Protein AF-A0A967JX53-F1 (afdb_monomer_lite)

Secondary structure (DSSP, 8-state):
-HHHHTT-EEEEEEEEEEEEEEEEETTEEEEEEEEEEEE--HHHHHHHT-

Foldseek 3Di:
DLCVVQVKDQPDKDWPQWDADPDQDVNDRIDTDIDTDIDGDPVSVVVVVD

Radius of gyration: 13.91 Å; chains: 1; bounding box: 28×24×33 Å

pLDDT: mean 70.72, std 9.56, range [52.78, 83.31]

Sequence (50 aa):
GVVREHGGEVTKKEYWGLRNLAYRIKKNRKGHYVLFNIDAPPYAVQELQR

Structure (mmCIF, N/CA/C/O backbone):
data_AF-A0A967JX53-F1
#
_entry.id   AF-A0A967JX53-F1
#
loop_
_atom_site.group_PDB
_atom_site.id
_atom_site.type_symbol
_atom_site.label_atom_id
_atom_site.label_alt_id
_atom_site.label_comp_id
_atom_site.label_asym_id
_atom_site.label_entity_id
_atom_site.label_seq_id
_atom_site.pdbx_PDB_ins_code
_atom_site.Cartn_x
_atom_site.Cartn_y
_atom_site.Cartn_z
_atom_site.occupancy
_atom_site.B_iso_or_equiv
_atom_site.auth_seq_id
_atom_site.auth_comp_id
_atom_site.auth_asym_id
_atom_site.auth_atom_id
_atom_site.pdbx_PDB_model_num
ATOM 1 N N . GLY A 1 1 ? 13.969 -7.534 -4.300 1.00 52.78 1 GLY A N 1
ATOM 2 C CA . GLY A 1 1 ? 12.836 -6.594 -4.141 1.00 52.78 1 GLY A CA 1
ATOM 3 C C . GLY A 1 1 ? 11.932 -6.772 -5.329 1.00 52.78 1 GLY A C 1
ATOM 4 O O . GLY A 1 1 ? 12.244 -6.236 -6.384 1.00 52.78 1 GLY A O 1
ATOM 5 N N . VAL A 1 2 ? 10.865 -7.553 -5.148 1.00 57.97 2 VAL A N 1
ATOM 6 C CA . VAL A 1 2 ? 10.196 -8.328 -6.212 1.00 57.97 2 VAL A CA 1
ATOM 7 C C . VAL A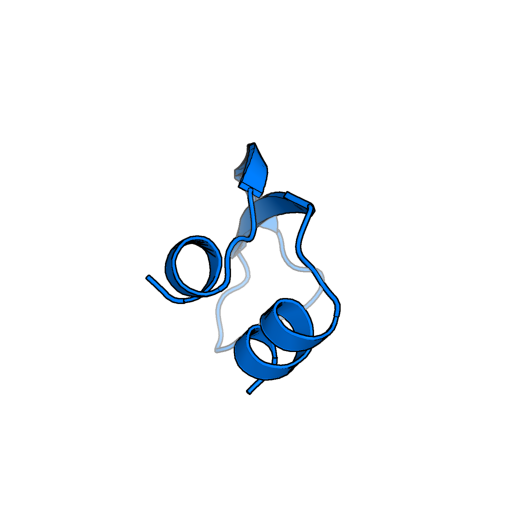 1 2 ? 9.800 -7.487 -7.433 1.00 57.97 2 VAL A C 1
ATOM 9 O O . VAL A 1 2 ? 9.985 -7.912 -8.565 1.00 57.97 2 VAL A O 1
ATOM 12 N N . VAL A 1 3 ? 9.378 -6.236 -7.233 1.00 57.16 3 VAL A N 1
ATOM 13 C CA . VAL A 1 3 ? 8.984 -5.343 -8.338 1.00 57.16 3 VAL A CA 1
ATOM 14 C C . VAL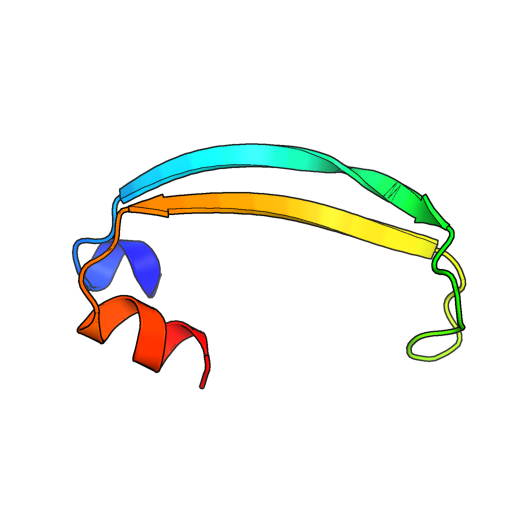 A 1 3 ? 10.165 -4.943 -9.242 1.00 57.16 3 VAL A C 1
ATOM 16 O O . VAL A 1 3 ? 10.015 -4.939 -10.457 1.00 57.16 3 VAL A O 1
ATOM 19 N N . ARG A 1 4 ? 11.359 -4.674 -8.687 1.00 55.50 4 ARG A N 1
ATOM 20 C CA . ARG A 1 4 ? 12.552 -4.303 -9.482 1.00 55.50 4 ARG A CA 1
ATOM 21 C C . ARG A 1 4 ? 13.239 -5.502 -10.132 1.00 55.50 4 ARG A C 1
ATOM 23 O O . ARG A 1 4 ? 13.808 -5.357 -11.206 1.00 55.50 4 ARG A O 1
ATOM 30 N N . GLU A 1 5 ? 13.190 -6.671 -9.495 1.00 58.00 5 GLU A N 1
ATOM 31 C CA . GLU A 1 5 ? 13.786 -7.908 -10.033 1.00 58.00 5 GLU A CA 1
ATOM 32 C C . GLU A 1 5 ? 13.038 -8.434 -11.264 1.00 58.00 5 GLU A C 1
ATOM 34 O O . GLU A 1 5 ? 13.648 -9.061 -12.124 1.00 58.00 5 GLU A O 1
ATOM 39 N N . HIS A 1 6 ? 11.748 -8.113 -11.401 1.00 58.16 6 HIS A N 1
ATOM 40 C CA . HIS A 1 6 ? 10.929 -8.490 -12.556 1.00 58.16 6 HIS A CA 1
ATOM 41 C C . HIS A 1 6 ? 10.736 -7.364 -13.585 1.00 58.16 6 HIS A C 1
ATOM 43 O O . HIS A 1 6 ? 9.799 -7.409 -14.381 1.00 58.16 6 HIS A O 1
ATOM 49 N N . GLY A 1 7 ? 11.617 -6.356 -13.584 1.00 59.06 7 GLY A N 1
ATOM 50 C CA . GLY A 1 7 ? 11.599 -5.279 -14.580 1.00 59.06 7 GLY A CA 1
ATOM 51 C C . GLY A 1 7 ? 10.415 -4.317 -14.450 1.00 59.06 7 GLY A C 1
ATOM 52 O O . GLY A 1 7 ? 10.080 -3.637 -15.414 1.00 59.06 7 GLY A O 1
ATOM 53 N N . GLY A 1 8 ? 9.769 -4.272 -13.282 1.00 59.53 8 GLY A N 1
ATOM 54 C CA . GLY A 1 8 ? 8.734 -3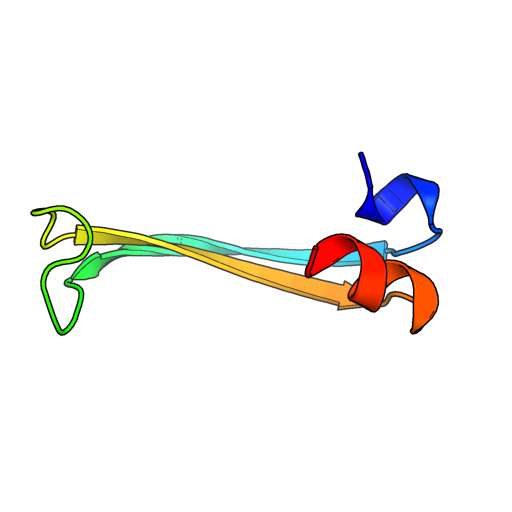.296 -12.969 1.00 59.53 8 GLY A CA 1
ATOM 55 C C . GLY A 1 8 ? 9.342 -1.980 -12.498 1.00 59.53 8 GLY A C 1
ATOM 56 O O . GLY A 1 8 ? 10.150 -1.944 -11.561 1.00 59.53 8 GLY A O 1
ATOM 57 N N . GLU A 1 9 ? 8.935 -0.885 -13.126 1.00 61.78 9 GLU A N 1
ATOM 58 C CA . GLU A 1 9 ? 9.304 0.460 -12.711 1.00 61.78 9 GLU A CA 1
ATOM 59 C C . GLU A 1 9 ? 8.245 1.005 -11.746 1.00 61.78 9 GLU A C 1
ATOM 61 O O . GLU A 1 9 ? 7.040 0.941 -11.986 1.00 61.78 9 GLU A O 1
ATOM 66 N N . VAL A 1 10 ? 8.690 1.522 -10.600 1.00 63.91 10 VAL A N 1
ATOM 67 C CA . VAL A 1 10 ? 7.799 2.218 -9.665 1.00 63.91 10 VAL A CA 1
ATOM 68 C C . VAL A 1 10 ? 7.784 3.683 -10.067 1.00 63.91 10 VAL A C 1
ATOM 70 O O . VAL A 1 10 ? 8.603 4.470 -9.595 1.00 63.91 10 VAL A O 1
ATOM 73 N N . THR A 1 11 ? 6.854 4.028 -10.949 1.00 67.44 11 THR A N 1
ATOM 74 C CA . THR A 1 11 ? 6.739 5.357 -11.554 1.00 67.44 11 THR A CA 1
ATOM 75 C C . THR A 1 11 ? 6.466 6.430 -10.505 1.00 67.44 11 THR A C 1
ATOM 77 O O . THR A 1 11 ? 7.074 7.500 -10.538 1.00 67.44 11 THR A O 1
ATOM 80 N N . LYS A 1 12 ? 5.582 6.163 -9.529 1.00 64.31 12 LYS A N 1
ATOM 81 C CA . LYS A 1 12 ? 5.309 7.092 -8.416 1.00 64.31 12 LYS A CA 1
ATOM 82 C C . LYS A 1 12 ? 4.953 6.360 -7.126 1.00 64.31 12 LYS A C 1
ATOM 84 O O . LYS A 1 12 ? 4.177 5.407 -7.124 1.00 64.31 12 LYS A O 1
ATOM 89 N N . LYS A 1 13 ? 5.480 6.866 -6.009 1.00 71.00 13 LYS A N 1
ATOM 90 C CA . LYS A 1 13 ? 5.098 6.467 -4.651 1.00 71.00 13 LYS A CA 1
ATOM 91 C C . LYS A 1 13 ? 4.511 7.675 -3.938 1.00 71.00 13 LYS A C 1
ATOM 93 O O . LYS A 1 13 ? 5.237 8.616 -3.629 1.00 71.00 13 LYS A O 1
ATOM 98 N N . GLU A 1 14 ? 3.222 7.621 -3.632 1.00 75.56 14 GLU A N 1
ATOM 99 C CA . GLU A 1 14 ? 2.544 8.662 -2.865 1.00 75.56 14 GLU A CA 1
ATOM 100 C C . GLU A 1 14 ? 2.134 8.126 -1.499 1.00 75.56 14 GLU A C 1
ATOM 102 O O . GLU A 1 14 ? 1.396 7.149 -1.362 1.00 75.56 14 GLU A O 1
ATOM 107 N N . TYR A 1 15 ? 2.642 8.776 -0.457 1.00 75.19 15 TYR A N 1
ATOM 108 C CA . TYR A 1 15 ? 2.301 8.449 0.915 1.00 75.19 15 TYR A CA 1
ATOM 109 C C . TYR A 1 15 ? 1.163 9.350 1.382 1.00 75.19 15 TYR A C 1
ATOM 111 O O . TYR A 1 15 ? 1.337 10.555 1.546 1.00 75.19 15 TYR A O 1
ATOM 119 N N . TRP A 1 16 ? -0.006 8.759 1.605 1.00 78.56 16 TRP A N 1
ATOM 120 C CA . TRP A 1 16 ? -1.210 9.487 2.015 1.00 78.56 16 TRP A CA 1
ATOM 121 C C . TRP A 1 16 ? -1.377 9.551 3.535 1.00 78.56 16 TRP A C 1
ATOM 123 O O . TRP A 1 16 ? -2.333 10.140 4.039 1.00 78.56 16 TRP A O 1
ATOM 133 N N . GLY A 1 17 ? -0.441 8.964 4.280 1.00 81.00 17 GLY A N 1
ATOM 134 C CA . GLY A 1 17 ? -0.419 9.066 5.727 1.00 81.00 17 GLY A CA 1
ATOM 135 C C . GLY A 1 17 ? -1.475 8.221 6.422 1.00 81.00 17 GLY A C 1
ATOM 136 O O . GLY A 1 17 ? -1.956 7.204 5.920 1.00 81.00 17 GLY A O 1
ATOM 137 N N . LEU A 1 18 ? -1.775 8.641 7.644 1.00 82.19 18 LEU A N 1
ATOM 138 C CA . LEU A 1 18 ? -2.666 7.956 8.563 1.00 82.19 18 LEU A CA 1
ATOM 139 C C . LEU A 1 18 ? -4.110 8.392 8.289 1.00 82.19 18 LEU A C 1
ATOM 141 O O . LEU A 1 18 ? -4.473 9.537 8.550 1.00 82.19 18 LEU A O 1
ATOM 145 N N . ARG A 1 19 ? -4.950 7.479 7.796 1.00 82.25 19 ARG A N 1
ATOM 146 C CA . ARG A 1 19 ? -6.388 7.723 7.599 1.00 82.25 19 ARG A CA 1
ATOM 147 C C . ARG A 1 19 ? -7.226 6.810 8.487 1.00 82.25 19 ARG A C 1
ATOM 149 O O . ARG A 1 19 ? -6.796 5.722 8.879 1.00 82.25 19 ARG A O 1
ATOM 156 N N . ASN A 1 20 ? -8.431 7.274 8.812 1.00 81.00 20 ASN A N 1
ATOM 157 C CA . ASN A 1 20 ? -9.416 6.464 9.520 1.00 81.00 20 ASN A CA 1
ATOM 158 C C . ASN A 1 20 ? -9.979 5.404 8.569 1.00 81.00 20 ASN A C 1
ATOM 160 O O . ASN A 1 20 ? -10.417 5.720 7.465 1.00 81.00 20 ASN A O 1
ATOM 164 N N . LEU A 1 21 ? -9.950 4.151 9.013 1.00 81.94 21 LEU A N 1
ATOM 165 C CA . LEU A 1 21 ? -10.511 3.021 8.281 1.00 81.94 21 LEU A CA 1
ATOM 166 C C . LEU A 1 21 ? -12.031 2.992 8.490 1.00 81.94 21 LEU A C 1
ATOM 168 O O . LEU A 1 21 ? -12.503 3.252 9.598 1.00 81.94 21 LEU A O 1
ATOM 172 N N . ALA A 1 22 ? -12.794 2.631 7.454 1.00 82.44 22 ALA A N 1
ATOM 173 C CA . ALA A 1 22 ? -14.254 2.504 7.548 1.00 82.44 22 ALA A CA 1
ATOM 174 C C . ALA A 1 22 ? -14.692 1.423 8.559 1.00 82.44 22 ALA A C 1
ATOM 176 O O . ALA A 1 22 ? -15.763 1.512 9.152 1.00 82.44 22 ALA A O 1
ATOM 177 N N . TYR A 1 23 ? -13.841 0.423 8.796 1.00 81.38 23 TYR A N 1
ATOM 178 C CA . TYR A 1 23 ? -14.048 -0.643 9.771 1.00 81.38 23 TYR A CA 1
ATOM 179 C C . TYR A 1 23 ? -12.720 -1.051 10.419 1.00 81.38 23 TYR A C 1
ATOM 181 O O . TYR A 1 23 ? -11.634 -0.737 9.931 1.00 81.38 23 TYR A O 1
ATOM 189 N N . ARG A 1 24 ? -12.795 -1.740 11.562 1.00 80.88 24 ARG A N 1
ATOM 190 C CA . ARG A 1 24 ? -11.600 -2.172 12.298 1.00 80.88 24 ARG A CA 1
ATOM 191 C C . ARG A 1 24 ? -10.889 -3.291 11.541 1.00 80.88 24 ARG A C 1
ATOM 193 O O . ARG A 1 24 ? -11.431 -4.385 11.418 1.00 80.88 24 ARG A O 1
ATOM 200 N N . ILE A 1 25 ? -9.644 -3.054 11.143 1.00 83.31 25 ILE A N 1
ATOM 201 C CA . ILE A 1 25 ? -8.746 -4.097 10.635 1.00 83.31 25 ILE A CA 1
ATOM 202 C C . ILE A 1 25 ? -7.794 -4.466 11.771 1.00 83.31 25 ILE A C 1
ATOM 204 O O . ILE A 1 25 ? -7.121 -3.593 12.315 1.00 83.31 25 ILE A O 1
ATOM 208 N N . LYS A 1 26 ? -7.766 -5.743 12.180 1.00 81.25 26 LYS A N 1
ATOM 209 C CA . LYS A 1 26 ? -6.925 -6.237 13.295 1.00 81.25 26 LYS A CA 1
ATOM 210 C C . LYS A 1 26 ? -6.996 -5.345 14.554 1.00 81.25 26 LYS A C 1
ATOM 212 O O . LYS A 1 26 ? -5.980 -5.018 15.153 1.00 81.25 26 LYS A O 1
ATOM 217 N N . LYS A 1 27 ? -8.210 -4.932 14.947 1.00 80.88 27 LYS A N 1
ATOM 218 C CA . LYS A 1 27 ? -8.506 -4.025 16.084 1.00 80.88 27 LYS A CA 1
ATOM 219 C C . LYS A 1 27 ? -8.021 -2.568 15.939 1.00 80.88 27 LYS A C 1
ATOM 221 O O . LYS A 1 27 ? -8.362 -1.751 16.792 1.00 80.88 27 LYS A O 1
ATOM 226 N N . ASN A 1 28 ? -7.360 -2.193 14.843 1.00 77.69 28 ASN A N 1
ATOM 227 C CA . ASN A 1 28 ? -6.952 -0.813 14.575 1.00 77.69 28 ASN A CA 1
ATOM 228 C C . ASN A 1 28 ? -8.019 -0.049 13.776 1.00 77.69 28 ASN A C 1
ATOM 230 O O . ASN A 1 28 ? -8.599 -0.565 12.822 1.00 77.69 28 ASN A O 1
ATOM 234 N N . ARG A 1 29 ? -8.283 1.203 14.181 1.00 81.69 29 ARG A N 1
ATOM 235 C CA . ARG A 1 29 ? -9.185 2.148 13.480 1.00 81.69 29 ARG A CA 1
ATOM 236 C C . ARG A 1 29 ? -8.458 3.102 12.534 1.00 81.69 29 ARG A C 1
ATOM 238 O O . ARG A 1 29 ? -9.096 3.880 11.833 1.00 81.69 29 ARG A O 1
ATOM 245 N N . LYS A 1 30 ? -7.130 3.048 12.530 1.00 80.69 30 LYS A N 1
ATOM 246 C CA . LYS A 1 30 ? -6.268 3.902 11.727 1.00 80.69 30 LYS A CA 1
ATOM 247 C C . LYS A 1 30 ? -5.303 3.038 10.929 1.00 80.69 30 LYS A C 1
ATOM 249 O O . LYS A 1 30 ? -4.759 2.078 11.474 1.00 80.69 30 LYS A O 1
ATOM 254 N N . GLY A 1 31 ? -5.122 3.377 9.660 1.00 82.75 31 GLY A N 1
ATOM 255 C CA . GLY A 1 31 ? -4.230 2.678 8.744 1.00 82.75 31 GLY A CA 1
ATOM 256 C C . GLY A 1 31 ? -3.341 3.658 7.997 1.00 82.75 31 GLY A C 1
ATOM 257 O O . GLY A 1 31 ? -3.730 4.802 7.756 1.00 82.75 31 GLY A O 1
ATOM 258 N N . HIS A 1 32 ? -2.146 3.201 7.642 1.00 81.69 32 HIS A N 1
ATOM 259 C CA . HIS A 1 32 ? -1.255 3.933 6.755 1.00 81.69 32 HIS A CA 1
ATOM 260 C C . HIS A 1 32 ? -1.633 3.621 5.312 1.00 81.69 32 HIS A C 1
ATOM 262 O O . HIS A 1 32 ? -1.621 2.458 4.912 1.00 81.69 32 HIS A O 1
ATOM 268 N N . TYR A 1 33 ? -1.966 4.654 4.546 1.00 80.81 33 TYR A N 1
ATOM 269 C CA . TYR A 1 33 ? -2.256 4.527 3.125 1.00 80.81 33 TYR A CA 1
ATOM 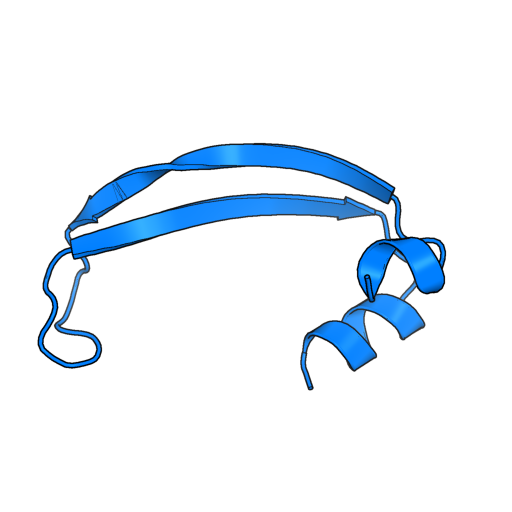270 C C . TYR A 1 33 ? -1.020 4.893 2.317 1.00 80.81 33 TYR A C 1
ATOM 272 O O . TYR A 1 33 ? -0.436 5.967 2.486 1.00 80.81 33 TYR A O 1
ATOM 280 N N . VAL A 1 34 ? -0.638 3.987 1.425 1.00 78.19 34 VAL A N 1
ATOM 281 C CA . VAL A 1 34 ? 0.426 4.213 0.452 1.00 78.19 34 VAL A CA 1
ATOM 282 C C . VAL A 1 34 ? -0.118 3.824 -0.909 1.00 78.19 34 VAL A C 1
ATOM 284 O O . VAL A 1 34 ? -0.567 2.694 -1.090 1.00 78.19 34 VAL A O 1
ATOM 287 N N . LEU A 1 35 ? -0.102 4.772 -1.838 1.00 77.56 35 LEU A N 1
ATOM 288 C CA . LEU A 1 35 ? -0.401 4.524 -3.236 1.00 77.56 35 LEU A CA 1
ATOM 289 C C . LEU A 1 35 ? 0.916 4.262 -3.965 1.00 77.56 35 LEU A C 1
ATOM 291 O O . LEU A 1 35 ? 1.871 5.038 -3.863 1.00 77.56 35 LEU A O 1
ATOM 295 N N . PHE A 1 36 ? 0.953 3.161 -4.702 1.00 74.94 36 PHE A N 1
ATOM 296 C CA . PHE A 1 36 ? 2.061 2.813 -5.575 1.00 74.94 36 PHE A CA 1
ATOM 297 C C . PHE A 1 36 ? 1.537 2.746 -7.005 1.00 74.94 36 PHE A C 1
ATOM 299 O O . PHE A 1 36 ? 0.692 1.907 -7.307 1.00 74.94 36 PHE A O 1
ATOM 306 N N . ASN A 1 37 ? 2.054 3.614 -7.869 1.00 72.12 37 ASN A N 1
ATOM 307 C CA . ASN A 1 37 ? 1.882 3.486 -9.309 1.00 72.12 37 ASN A CA 1
ATOM 308 C C . ASN A 1 37 ? 3.069 2.684 -9.829 1.00 72.12 37 ASN A C 1
ATOM 310 O O . ASN A 1 37 ? 4.217 3.121 -9.707 1.00 72.12 37 ASN A O 1
ATOM 314 N N . ILE A 1 38 ? 2.774 1.493 -10.338 1.00 70.81 38 ILE A N 1
ATOM 315 C CA . ILE A 1 38 ? 3.758 0.530 -10.816 1.00 70.81 38 ILE A CA 1
ATOM 316 C C . ILE A 1 38 ? 3.451 0.275 -12.286 1.00 70.81 38 ILE A C 1
ATOM 318 O O . ILE A 1 38 ? 2.358 -0.187 -12.608 1.00 70.81 38 ILE A O 1
ATOM 322 N N . ASP A 1 39 ? 4.426 0.542 -13.145 1.00 65.38 39 ASP A N 1
ATOM 323 C CA . ASP A 1 39 ? 4.425 0.100 -14.531 1.00 65.38 39 ASP A CA 1
ATOM 324 C C . ASP A 1 39 ? 5.240 -1.191 -14.584 1.00 65.38 39 ASP A C 1
ATOM 326 O O . ASP A 1 39 ? 6.471 -1.186 -14.547 1.00 65.38 39 ASP A O 1
ATOM 330 N N . ALA A 1 40 ? 4.545 -2.328 -14.571 1.00 65.31 40 ALA A N 1
ATOM 331 C CA . ALA A 1 40 ? 5.182 -3.636 -14.586 1.00 65.31 40 ALA A CA 1
ATOM 332 C C . ALA A 1 40 ? 4.493 -4.594 -15.567 1.00 65.31 40 ALA A C 1
ATOM 334 O O . ALA A 1 40 ? 3.267 -4.552 -15.713 1.00 65.31 40 ALA A O 1
ATOM 335 N N . PRO A 1 41 ? 5.258 -5.483 -16.228 1.00 66.31 41 PRO A N 1
ATOM 336 C CA . PRO A 1 41 ? 4.694 -6.510 -17.093 1.00 66.31 41 PRO A CA 1
ATOM 337 C C . PRO A 1 41 ? 3.799 -7.487 -16.298 1.00 66.31 41 PRO A C 1
ATOM 339 O O . PRO A 1 41 ? 4.034 -7.698 -15.105 1.00 66.31 41 PRO A O 1
ATOM 342 N N . PRO A 1 42 ? 2.802 -8.137 -16.941 1.00 65.94 42 PRO A N 1
ATOM 343 C CA . PRO A 1 42 ? 1.768 -8.941 -16.268 1.00 65.94 42 PRO A CA 1
ATOM 344 C C . PRO A 1 42 ? 2.310 -10.009 -15.307 1.00 65.94 42 PRO A C 1
ATOM 346 O O . PRO A 1 42 ? 1.714 -10.277 -14.267 1.00 65.94 42 PRO A O 1
ATOM 349 N N . TYR A 1 43 ? 3.473 -10.579 -15.634 1.00 65.50 43 TYR A N 1
ATOM 350 C CA . TYR A 1 43 ? 4.161 -11.587 -14.828 1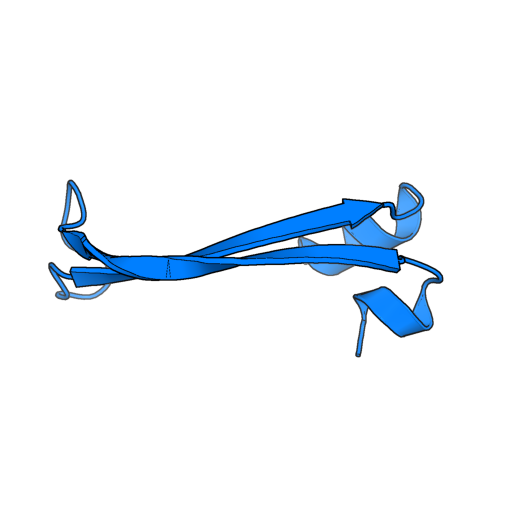.00 65.50 43 TYR A CA 1
ATOM 351 C C . TYR A 1 43 ? 4.580 -11.069 -13.440 1.00 65.50 43 TYR A C 1
ATOM 353 O O . TYR A 1 43 ? 4.410 -11.755 -12.436 1.00 65.50 43 TYR A O 1
ATOM 361 N N . ALA A 1 44 ? 5.067 -9.829 -13.361 1.00 63.19 44 ALA A N 1
ATOM 362 C CA . ALA A 1 44 ? 5.514 -9.220 -12.109 1.00 63.19 44 ALA A CA 1
ATOM 363 C C . ALA A 1 44 ? 4.342 -8.875 -11.172 1.00 63.19 44 ALA A C 1
ATOM 365 O O . ALA A 1 44 ? 4.481 -8.923 -9.951 1.00 63.19 44 ALA A O 1
ATOM 366 N N . VAL A 1 45 ? 3.176 -8.538 -11.740 1.00 63.81 45 VAL A N 1
ATOM 367 C CA . VAL A 1 45 ? 1.957 -8.225 -10.973 1.00 63.81 45 VAL A CA 1
ATOM 368 C C . VAL A 1 45 ? 1.392 -9.481 -10.308 1.00 63.81 45 VAL A C 1
ATOM 370 O O . VAL A 1 45 ? 0.920 -9.413 -9.175 1.00 63.81 45 VAL A O 1
ATOM 373 N N . GLN A 1 46 ? 1.466 -10.627 -10.986 1.00 64.75 46 GLN A N 1
ATOM 374 C CA . GLN A 1 46 ? 0.921 -11.887 -10.484 1.00 64.75 46 GLN A CA 1
ATOM 375 C C . GLN A 1 46 ? 1.728 -12.443 -9.301 1.00 64.75 46 GLN A C 1
ATOM 377 O O . GLN A 1 46 ? 1.142 -12.970 -8.359 1.00 64.75 46 GLN A O 1
ATOM 382 N N . GLU A 1 47 ? 3.050 -12.255 -9.306 1.00 62.19 47 GLU A N 1
ATOM 383 C CA . GLU A 1 47 ? 3.913 -12.643 -8.184 1.00 62.19 47 GLU A CA 1
ATOM 384 C C . GLU A 1 47 ? 3.782 -11.682 -6.988 1.00 62.19 47 GLU A C 1
ATOM 386 O O . GLU A 1 47 ? 3.893 -12.104 -5.843 1.00 62.19 47 GLU A O 1
ATOM 391 N N . LEU A 1 48 ? 3.468 -10.399 -7.220 1.00 64.44 48 LEU A N 1
ATOM 392 C CA . LEU A 1 48 ? 3.209 -9.426 -6.145 1.00 64.44 48 LEU A CA 1
ATOM 393 C C . LEU A 1 48 ? 1.913 -9.717 -5.365 1.00 64.44 48 LEU A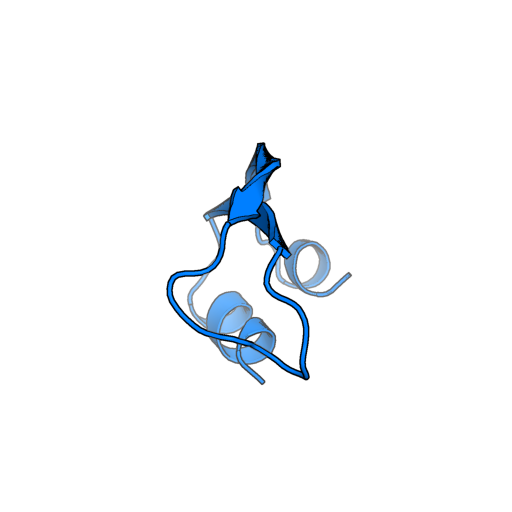 C 1
ATOM 395 O O . LEU A 1 48 ? 1.787 -9.312 -4.212 1.00 64.44 48 LEU A O 1
ATOM 399 N N . GLN A 1 49 ? 0.933 -10.364 -6.001 1.00 60.38 49 GLN A N 1
ATOM 400 C CA . GLN A 1 49 ? -0.354 -10.705 -5.383 1.00 60.38 49 GLN A CA 1
ATOM 401 C C . GLN A 1 49 ? -0.316 -12.002 -4.558 1.00 60.38 49 GLN A C 1
ATOM 403 O O . GLN A 1 49 ? -1.316 -12.322 -3.910 1.00 60.38 49 GLN A O 1
ATOM 408 N N . ARG A 1 50 ? 0.796 -12.743 -4.604 1.00 55.53 50 ARG A N 1
ATOM 409 C CA . ARG A 1 50 ? 0.996 -14.010 -3.895 1.00 55.53 50 ARG A CA 1
ATOM 410 C C . ARG A 1 50 ? 1.451 -13.795 -2.455 1.00 55.53 50 ARG A C 1
ATOM 412 O O . ARG A 1 50 ? 0.955 -14.554 -1.594 1.00 55.53 50 ARG A O 1
#